Protein AF-E6MKA3-F1 (afdb_monomer_lite)

Organism: NCBI:txid887929

pLDDT: mean 78.99, std 13.29, range [34.62, 95.94]

Sequence (181 aa):
MPKKRNAAKQTPVYYQKYNEQTKRWEDVPAIIGQDGITEDIYFVLEGHGEALTDRYEEEKKDVLFETKKAEYEKYGDPHQPSPMEQLGTNDTNPEHILFDEPEPKNPRAALVRKLLQKLTTAQIDLFYDIFGEMKQIEQIRSEEEAAGHKVTEAAIRGRRDRMLARMKKLIEAEEAKSSKK

Secondary structure (DSSP, 8-state):
---------PPPEEEEEEETTTTEEEEEEE-TTSTT--HHHHHHHTTHHHHHHHHHHHHH--HHHHHHHHHHHHH--TTSPPTTGGG--GGG-HHHHHHPPP----HHHHHHHHHHTTS-HHHHHHHIIIIIS---HHHHHHHHHHTT----HHHHHHHHHHHHHHHHHHHHHHHHHHTT-

Foldseek 3Di:
DDDDDDDDPQDWDWFWDQDPVVRDTDTDTDGDPPPPRHPVNVCVRNVVVVVVVVVVCVVPDDPVLVVQQVCCVVPNDPPDDGSVSVVDDLVPVVCSVPPPDDPPPDVVVVVLVVLLVVDDPVLNVLCCCCPVVVHDLVRVCVVCVVVVDNDDSVNSVVSNVVSVVSSVVSVVVVVVVVVVD

Radius of gyration: 34.42 Å; chains: 1; bounding box: 58×82×80 Å

Structure (mmCIF, N/CA/C/O backbone):
data_AF-E6MKA3-F1
#
_entry.id   AF-E6MKA3-F1
#
loop_
_atom_site.group_PDB
_atom_site.id
_atom_site.type_symbol
_atom_site.label_atom_id
_atom_site.label_alt_id
_atom_site.label_comp_id
_atom_site.label_asym_id
_atom_site.label_entity_id
_atom_site.label_seq_id
_atom_site.pdbx_PDB_ins_code
_atom_site.Cartn_x
_atom_site.Cartn_y
_atom_site.Cartn_z
_atom_site.occupancy
_atom_site.B_iso_or_equiv
_atom_site.auth_seq_id
_atom_site.auth_comp_id
_atom_site.auth_asym_id
_atom_site.auth_atom_id
_atom_site.pdbx_PDB_model_num
ATOM 1 N N . MET A 1 1 ? 14.630 53.920 -48.150 1.00 34.62 1 MET A N 1
ATOM 2 C CA . MET A 1 1 ? 15.758 52.967 -48.060 1.00 34.62 1 MET A CA 1
ATOM 3 C C . MET A 1 1 ? 15.282 51.685 -47.388 1.00 34.62 1 MET A C 1
ATOM 5 O O . MET A 1 1 ? 14.987 51.739 -46.200 1.00 34.62 1 MET A O 1
ATOM 9 N N . PRO A 1 2 ? 15.151 50.554 -48.097 1.00 36.31 2 PRO A N 1
ATOM 10 C CA . PRO A 1 2 ? 14.875 49.279 -47.447 1.00 36.31 2 PRO A CA 1
ATOM 11 C C . PRO A 1 2 ? 16.188 48.672 -46.934 1.00 36.31 2 PRO A C 1
ATOM 13 O O . PRO A 1 2 ? 17.134 48.463 -47.695 1.00 36.31 2 PRO A O 1
ATOM 16 N N . LYS A 1 3 ? 16.262 48.431 -45.619 1.00 37.81 3 LYS A N 1
ATOM 17 C C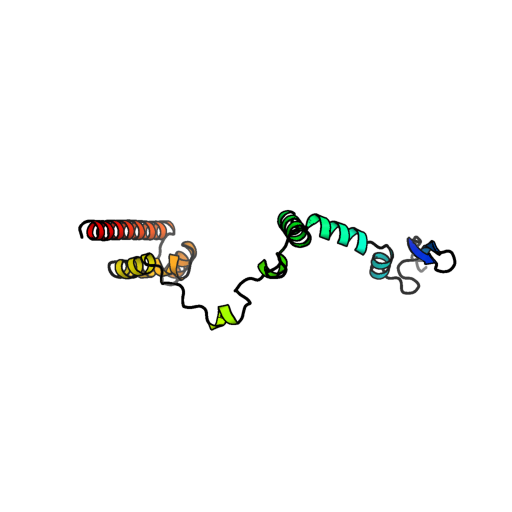A . LYS A 1 3 ? 17.389 47.752 -44.969 1.00 37.81 3 LYS A CA 1
ATOM 18 C C . LYS A 1 3 ? 17.495 46.331 -45.530 1.00 37.81 3 LYS A C 1
ATOM 20 O O . LYS A 1 3 ? 16.602 45.515 -45.316 1.00 37.81 3 LYS A O 1
ATOM 25 N N . LYS A 1 4 ? 18.588 46.050 -46.243 1.00 40.09 4 LYS A N 1
ATOM 26 C CA . LYS A 1 4 ? 18.975 44.696 -46.656 1.00 40.09 4 LYS A CA 1
ATOM 27 C C . LYS A 1 4 ? 19.114 43.846 -45.387 1.00 40.09 4 LYS A C 1
ATOM 29 O O . LYS A 1 4 ? 19.979 44.122 -44.559 1.00 40.09 4 LYS A O 1
ATOM 34 N N . ARG A 1 5 ? 18.230 42.861 -45.200 1.00 39.97 5 ARG A N 1
ATOM 35 C CA . ARG A 1 5 ? 18.403 41.825 -44.173 1.00 39.97 5 ARG A CA 1
ATOM 36 C C . ARG A 1 5 ? 19.631 41.023 -44.595 1.00 39.97 5 ARG A C 1
ATOM 38 O O . ARG A 1 5 ? 19.648 40.476 -45.694 1.00 39.97 5 ARG A O 1
ATOM 45 N N . ASN A 1 6 ? 20.673 41.038 -43.772 1.00 41.31 6 ASN A N 1
ATOM 46 C CA . ASN A 1 6 ? 21.873 40.247 -44.010 1.00 41.31 6 ASN A CA 1
ATOM 47 C C . ASN A 1 6 ? 21.462 38.772 -44.092 1.00 41.31 6 ASN A C 1
ATOM 49 O O . ASN A 1 6 ? 20.882 38.249 -43.141 1.00 41.31 6 ASN A O 1
ATOM 53 N N . ALA A 1 7 ? 21.731 38.127 -45.228 1.00 45.84 7 ALA A N 1
ATOM 54 C CA . ALA A 1 7 ? 21.663 36.679 -45.332 1.00 45.84 7 ALA A CA 1
ATOM 55 C C . ALA A 1 7 ? 22.672 36.115 -44.325 1.00 45.84 7 ALA A C 1
ATOM 57 O O . ALA A 1 7 ? 23.875 36.364 -44.448 1.00 45.84 7 ALA A O 1
ATOM 58 N N . ALA A 1 8 ? 22.181 35.440 -43.285 1.00 53.50 8 ALA A N 1
ATOM 59 C CA . ALA A 1 8 ? 23.038 34.662 -42.407 1.00 53.50 8 ALA A CA 1
ATOM 60 C C . ALA A 1 8 ? 23.800 33.678 -43.301 1.00 53.50 8 ALA A C 1
ATOM 62 O O . ALA A 1 8 ? 23.183 32.942 -44.070 1.00 53.50 8 ALA A O 1
ATOM 63 N N . LYS A 1 9 ? 25.134 33.739 -43.277 1.00 55.94 9 LYS A N 1
ATOM 64 C CA . LYS A 1 9 ? 25.978 32.794 -44.009 1.00 55.94 9 LYS A CA 1
ATOM 65 C C . LYS A 1 9 ? 25.641 31.408 -43.465 1.00 55.94 9 LYS A C 1
ATOM 67 O O . LYS A 1 9 ? 25.938 31.139 -42.306 1.00 55.94 9 LYS A O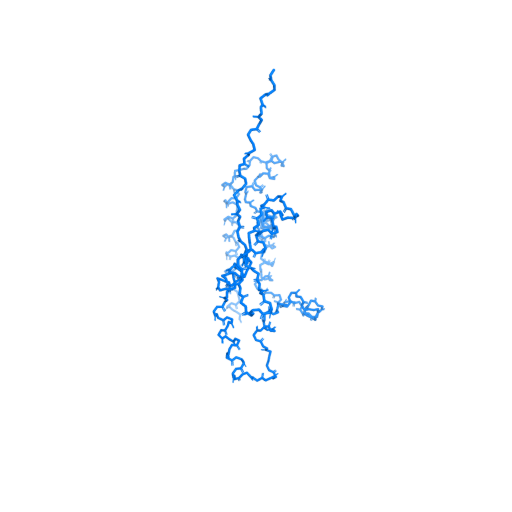 1
ATOM 72 N N . GLN A 1 10 ? 24.961 30.587 -44.258 1.00 58.84 10 GLN A N 1
ATOM 73 C CA . GLN A 1 10 ? 24.690 29.204 -43.889 1.00 58.84 10 GLN A CA 1
ATOM 74 C C . GLN A 1 10 ? 26.032 28.467 -43.917 1.00 58.84 10 GLN A C 1
ATOM 76 O O . GLN A 1 10 ? 26.720 28.463 -44.939 1.00 58.84 10 GLN A O 1
ATOM 81 N N . THR A 1 11 ? 26.460 27.952 -42.766 1.00 65.25 11 THR A N 1
ATOM 82 C CA . THR A 1 11 ? 27.707 27.193 -42.650 1.00 65.25 11 THR A CA 1
ATOM 83 C C . THR A 1 11 ? 27.492 25.826 -43.302 1.00 65.25 11 THR A C 1
ATOM 85 O O . THR A 1 11 ? 26.516 25.164 -42.950 1.00 65.25 11 THR A O 1
ATOM 88 N N . PRO A 1 12 ? 28.349 25.394 -44.245 1.00 69.94 12 PRO A N 1
ATOM 89 C CA . PRO A 1 12 ? 28.250 24.055 -44.805 1.00 69.94 12 PRO A CA 1
ATOM 90 C C . PRO A 1 12 ? 28.603 23.031 -43.723 1.00 69.94 12 PRO A C 1
ATOM 92 O O . PRO A 1 12 ? 29.632 23.155 -43.054 1.00 69.94 12 PRO A O 1
ATOM 95 N N . VAL A 1 13 ? 27.732 22.046 -43.557 1.00 73.25 13 VAL A N 1
ATOM 96 C CA . VAL A 1 13 ? 27.914 20.889 -42.678 1.00 73.25 13 VAL A CA 1
ATOM 97 C C . VAL A 1 13 ? 28.252 19.678 -43.551 1.00 73.25 13 VAL A C 1
ATOM 99 O O . VAL A 1 13 ? 28.006 19.717 -44.751 1.00 73.25 13 VAL A O 1
ATOM 102 N N . TYR A 1 14 ? 28.858 18.622 -43.014 1.00 77.69 14 TYR A N 1
ATOM 103 C CA . TYR A 1 14 ? 29.300 17.468 -43.805 1.00 77.69 14 TYR A CA 1
ATOM 104 C C . TYR A 1 14 ? 28.614 16.201 -43.308 1.00 77.69 14 TYR A C 1
ATOM 106 O O . TYR A 1 14 ? 28.457 16.030 -42.105 1.00 77.69 14 TYR A O 1
ATOM 114 N N . TYR A 1 15 ? 28.224 15.318 -44.225 1.00 77.81 15 TYR A N 1
ATOM 115 C CA . TYR A 1 15 ? 27.767 13.970 -43.889 1.00 77.81 15 TYR A CA 1
ATOM 116 C C . TYR A 1 15 ? 28.566 12.936 -44.676 1.00 77.81 15 TYR A C 1
ATOM 118 O O . TYR A 1 15 ? 29.077 13.220 -45.765 1.00 77.81 15 TYR A O 1
ATOM 126 N N . GLN A 1 16 ? 28.671 11.731 -44.123 1.00 79.38 16 GLN A N 1
ATOM 127 C CA . GLN A 1 16 ? 29.410 10.644 -44.747 1.00 79.38 16 GLN A CA 1
ATOM 128 C C . GLN A 1 16 ? 28.506 9.853 -45.680 1.00 79.38 16 GLN A C 1
ATOM 130 O O . GLN A 1 16 ? 27.434 9.385 -45.303 1.00 79.38 16 GLN A O 1
ATOM 135 N N . LYS A 1 17 ? 28.961 9.677 -46.918 1.00 78.88 17 LYS A N 1
ATOM 136 C CA . LYS A 1 17 ? 28.309 8.812 -47.896 1.00 78.88 17 LYS A CA 1
ATOM 137 C C . LYS A 1 17 ? 29.279 7.732 -48.344 1.00 78.88 17 LYS A C 1
ATOM 139 O O . LYS A 1 17 ? 30.418 8.019 -48.708 1.00 78.88 17 LYS A O 1
ATOM 144 N N . TYR A 1 18 ? 28.821 6.486 -48.344 1.00 78.56 18 TYR A N 1
ATOM 145 C CA . TYR A 1 18 ? 29.614 5.386 -48.872 1.00 78.56 18 TYR A CA 1
ATOM 146 C C . TYR A 1 18 ? 29.624 5.429 -50.405 1.00 78.56 18 TYR A C 1
ATOM 148 O O . TYR A 1 18 ? 28.568 5.436 -51.043 1.00 78.56 18 TYR A O 1
ATOM 156 N N . ASN A 1 19 ? 30.815 5.463 -51.002 1.00 81.06 19 ASN A N 1
ATOM 157 C CA . ASN A 1 19 ? 31.001 5.414 -52.447 1.00 81.06 19 ASN A CA 1
ATOM 158 C C . ASN A 1 19 ? 31.322 3.975 -52.880 1.00 81.06 19 ASN A C 1
ATOM 160 O O . ASN A 1 19 ? 32.384 3.433 -52.572 1.00 81.06 19 ASN A O 1
ATOM 164 N N . GLU A 1 20 ? 30.405 3.350 -53.623 1.00 78.75 20 GLU A N 1
ATOM 165 C CA . GLU A 1 20 ? 30.527 1.952 -54.061 1.00 78.75 20 GLU A CA 1
ATOM 166 C C . GLU A 1 20 ? 31.669 1.711 -55.061 1.00 78.75 20 GLU A C 1
ATOM 168 O O . GLU A 1 20 ? 32.196 0.600 -55.139 1.00 78.75 20 GLU A O 1
ATOM 173 N N . GLN A 1 21 ? 32.083 2.737 -55.812 1.00 79.56 21 GLN A N 1
ATOM 174 C CA . GLN A 1 21 ? 33.146 2.619 -56.815 1.00 79.56 21 GLN A CA 1
ATOM 175 C C . GLN A 1 21 ? 34.532 2.683 -56.174 1.00 79.56 21 GLN A C 1
ATOM 177 O O . GLN A 1 21 ? 35.422 1.912 -56.531 1.00 79.56 21 GLN A O 1
ATOM 182 N N . THR A 1 22 ? 34.716 3.586 -55.208 1.00 81.94 22 THR A N 1
ATOM 183 C CA . THR A 1 22 ? 35.983 3.743 -54.476 1.00 81.94 22 THR A CA 1
ATOM 184 C C . THR A 1 22 ? 36.057 2.841 -53.240 1.00 81.94 22 THR A C 1
ATOM 186 O O . THR A 1 22 ? 37.139 2.668 -52.674 1.00 81.94 22 THR A O 1
ATOM 189 N N . LYS A 1 23 ? 34.927 2.229 -52.850 1.00 78.38 23 LYS A N 1
ATOM 190 C CA . LYS A 1 23 ? 34.726 1.425 -51.633 1.00 78.38 23 LYS A CA 1
ATOM 191 C C . LYS A 1 23 ? 35.164 2.144 -50.356 1.00 78.38 23 LYS A C 1
ATOM 193 O O . LYS A 1 23 ? 35.723 1.525 -49.448 1.00 78.38 23 LYS A O 1
ATOM 198 N N . ARG A 1 24 ? 34.949 3.459 -50.289 1.00 76.38 24 ARG A N 1
ATOM 199 C CA . ARG A 1 24 ? 35.347 4.316 -49.164 1.00 76.38 24 ARG A CA 1
ATOM 200 C C . ARG A 1 24 ? 34.222 5.273 -48.783 1.00 76.38 24 ARG A C 1
ATOM 202 O O . ARG A 1 24 ? 33.353 5.576 -49.595 1.00 76.38 24 ARG A O 1
ATOM 209 N N . TRP A 1 25 ? 34.261 5.730 -47.536 1.00 77.62 25 TRP A N 1
ATOM 210 C CA . TRP A 1 25 ? 33.415 6.814 -47.049 1.00 77.62 25 TRP A CA 1
ATOM 211 C C . TRP A 1 25 ? 33.978 8.154 -47.519 1.00 77.62 25 TRP A C 1
ATOM 213 O O . TRP A 1 25 ? 35.180 8.398 -47.398 1.00 77.62 25 TRP A O 1
ATOM 223 N N . GLU A 1 26 ? 33.112 8.991 -48.081 1.00 83.81 26 GLU A N 1
ATOM 224 C CA . GLU A 1 26 ? 33.445 10.321 -48.587 1.00 83.81 26 GLU A CA 1
ATOM 225 C C . GLU A 1 26 ? 32.587 11.366 -47.863 1.00 83.81 26 GLU A C 1
ATOM 227 O O . GLU A 1 26 ? 31.376 11.182 -47.705 1.00 83.81 26 GLU A O 1
ATOM 232 N N . ASP A 1 27 ? 33.220 12.458 -47.425 1.00 81.56 27 ASP A N 1
ATOM 233 C CA . ASP A 1 27 ? 32.538 13.576 -46.771 1.00 81.56 27 ASP A CA 1
ATOM 234 C C . ASP A 1 27 ? 31.902 14.484 -47.831 1.00 81.56 27 ASP A C 1
ATOM 236 O O . ASP A 1 27 ? 32.592 15.085 -48.662 1.00 81.56 27 ASP A O 1
ATOM 240 N N . VAL A 1 28 ? 30.576 14.601 -47.800 1.00 80.06 28 VAL A N 1
ATOM 241 C CA . VAL A 1 28 ? 29.805 15.412 -48.747 1.00 80.06 28 VAL A CA 1
ATOM 242 C C . VAL A 1 28 ? 29.302 16.677 -48.044 1.00 80.06 28 VAL A C 1
ATOM 244 O O . VAL A 1 28 ? 28.626 16.564 -47.018 1.00 80.06 28 VAL A O 1
ATOM 247 N N . PRO A 1 29 ? 29.593 17.886 -48.568 1.00 81.81 29 PRO A N 1
ATOM 248 C CA . PRO A 1 29 ? 29.070 19.121 -47.997 1.00 81.81 29 PRO A CA 1
ATOM 249 C C . PRO A 1 29 ? 27.560 19.243 -48.248 1.00 81.81 29 PRO A C 1
ATOM 251 O O . PRO A 1 29 ? 27.086 19.095 -49.374 1.00 81.81 29 PRO A O 1
ATOM 254 N N . ALA A 1 30 ? 26.817 19.574 -47.199 1.00 77.00 30 ALA A N 1
ATOM 255 C CA . ALA A 1 30 ? 25.388 19.842 -47.178 1.00 77.00 30 ALA A CA 1
ATOM 256 C C . ALA A 1 30 ? 25.102 21.190 -46.509 1.00 77.00 30 ALA A C 1
ATOM 258 O O . ALA A 1 30 ? 25.807 21.633 -45.602 1.00 77.00 30 ALA A O 1
ATOM 259 N N . ILE A 1 31 ? 24.033 21.847 -46.948 1.00 77.81 31 ILE A N 1
ATOM 260 C CA . ILE A 1 31 ? 23.569 23.104 -46.365 1.00 77.81 31 ILE A CA 1
ATOM 261 C C . ILE A 1 31 ? 22.156 22.875 -45.827 1.00 77.81 31 ILE A C 1
ATOM 263 O O . ILE A 1 31 ? 21.246 22.545 -46.586 1.00 77.81 31 ILE A O 1
ATOM 267 N N . ILE A 1 32 ? 21.975 23.046 -44.515 1.00 70.88 32 ILE A N 1
ATOM 268 C CA . ILE A 1 32 ? 20.684 22.834 -43.847 1.00 70.88 32 ILE A CA 1
ATOM 269 C C . ILE A 1 32 ? 19.661 23.846 -44.388 1.00 70.88 32 ILE A C 1
ATOM 271 O O . ILE A 1 32 ? 19.870 25.059 -44.326 1.00 70.88 32 ILE A O 1
ATOM 275 N N . GLY A 1 33 ? 18.547 23.339 -44.915 1.00 69.56 33 GLY A N 1
ATOM 276 C CA . GLY A 1 33 ? 17.479 24.113 -45.552 1.00 69.56 33 GLY A CA 1
ATOM 277 C C . GLY A 1 33 ? 17.596 24.240 -47.075 1.00 69.56 33 GLY A C 1
ATOM 278 O O . GLY A 1 33 ? 16.721 24.853 -47.688 1.00 69.56 33 GLY A O 1
ATOM 279 N N . GLN A 1 34 ? 18.629 23.660 -47.693 1.00 71.56 34 GLN A N 1
ATOM 280 C CA . GLN A 1 34 ? 18.812 23.605 -49.145 1.00 71.56 34 GLN A CA 1
ATOM 281 C C . GLN A 1 34 ? 18.728 22.151 -49.646 1.00 71.56 34 GLN A C 1
ATOM 283 O O . GLN A 1 34 ? 18.986 21.214 -48.896 1.00 71.56 34 GLN A O 1
ATOM 288 N N . ASP A 1 35 ? 18.302 21.954 -50.899 1.00 64.69 35 ASP A N 1
ATOM 289 C CA . ASP A 1 35 ? 18.193 20.637 -51.557 1.00 64.69 35 ASP A CA 1
ATOM 290 C C . ASP A 1 35 ? 17.363 19.593 -50.783 1.00 64.69 35 ASP A C 1
ATOM 292 O O . ASP A 1 35 ? 17.596 18.390 -50.863 1.00 64.69 35 ASP A O 1
ATOM 296 N N . GLY A 1 36 ? 16.365 20.062 -50.025 1.00 69.31 36 GLY A N 1
ATOM 297 C CA . GLY A 1 36 ? 15.479 19.213 -49.225 1.00 69.31 36 GLY A CA 1
ATOM 298 C C . GLY A 1 36 ? 16.106 18.673 -47.938 1.00 69.31 36 GLY A C 1
ATOM 299 O O . GLY A 1 36 ? 15.448 17.913 -47.238 1.00 69.31 36 GLY A O 1
ATOM 300 N N . ILE A 1 37 ? 17.335 19.074 -47.597 1.00 69.25 37 ILE A N 1
ATOM 301 C CA . ILE A 1 37 ? 18.034 18.653 -46.379 1.00 69.25 37 ILE A CA 1
ATOM 302 C C . ILE A 1 37 ? 17.526 19.502 -45.210 1.00 69.25 37 ILE A C 1
ATOM 304 O O . ILE A 1 37 ? 18.003 20.610 -44.967 1.00 69.25 37 ILE A O 1
ATOM 308 N N . THR A 1 38 ? 16.513 19.007 -44.504 1.00 77.75 38 THR A N 1
ATOM 309 C CA . THR A 1 38 ? 16.078 19.576 -43.221 1.00 77.75 38 THR A CA 1
ATOM 310 C C . THR A 1 38 ? 17.026 19.161 -42.097 1.00 77.75 38 THR A C 1
ATOM 312 O O . THR A 1 38 ? 17.857 18.271 -42.263 1.00 77.75 38 THR A O 1
ATOM 315 N N . GLU A 1 39 ? 16.899 19.808 -40.940 1.00 67.25 39 GLU A N 1
ATOM 316 C CA . GLU A 1 39 ? 17.679 19.480 -39.742 1.00 67.25 39 GLU A CA 1
ATOM 317 C C . GLU A 1 39 ? 17.500 18.004 -39.341 1.00 67.25 39 GLU A C 1
ATOM 319 O O . GLU A 1 39 ? 18.483 17.300 -39.136 1.00 67.25 39 GLU A O 1
ATOM 324 N N . ASP A 1 40 ? 16.263 17.498 -39.378 1.00 64.88 40 ASP A N 1
ATOM 325 C CA . ASP A 1 40 ? 15.945 16.087 -39.112 1.00 64.88 40 ASP A CA 1
ATOM 326 C C . ASP A 1 40 ? 16.636 15.130 -40.095 1.00 64.88 40 ASP A C 1
ATOM 328 O O . ASP A 1 40 ? 17.158 14.089 -39.702 1.00 64.88 40 ASP A O 1
ATOM 332 N N . ILE A 1 41 ? 16.668 15.487 -41.384 1.00 69.38 41 ILE A N 1
ATOM 333 C CA . ILE A 1 41 ? 17.328 14.681 -42.419 1.00 69.38 41 ILE A CA 1
ATOM 334 C C . ILE A 1 41 ? 18.843 14.686 -42.206 1.00 69.38 41 ILE A C 1
ATOM 336 O O . ILE A 1 41 ? 19.480 13.645 -42.344 1.00 69.38 41 ILE A O 1
ATOM 340 N N . TYR A 1 42 ? 19.420 15.828 -41.828 1.00 69.69 42 TYR A N 1
ATOM 341 C CA . TYR A 1 42 ? 20.833 15.914 -41.474 1.00 69.69 42 TYR A CA 1
ATOM 342 C C . TYR A 1 42 ? 21.170 15.033 -40.258 1.00 69.69 42 TYR A C 1
ATOM 344 O O . TYR A 1 42 ? 22.112 14.249 -40.335 1.00 69.69 42 TYR A O 1
ATOM 352 N N . PHE A 1 43 ? 20.366 15.071 -39.189 1.00 65.69 43 PHE A N 1
ATOM 353 C CA . PHE A 1 43 ? 20.572 14.221 -38.007 1.00 65.69 43 PHE A CA 1
ATOM 354 C C . PHE A 1 43 ? 20.563 12.721 -38.332 1.00 65.69 43 PHE A C 1
ATOM 356 O O . PHE A 1 43 ? 21.336 11.956 -37.756 1.00 65.69 43 PHE A O 1
ATOM 363 N N . VAL A 1 44 ? 19.712 12.292 -39.269 1.00 70.94 44 VAL A N 1
ATOM 364 C CA . VAL A 1 44 ? 19.693 10.903 -39.751 1.00 70.94 44 VAL A CA 1
ATOM 365 C C . VAL A 1 44 ? 20.951 10.580 -40.570 1.00 70.94 44 VAL A C 1
ATOM 367 O O . VAL A 1 44 ? 21.522 9.504 -40.407 1.00 70.94 44 VAL A O 1
ATOM 370 N N . LEU A 1 45 ? 21.407 11.502 -41.424 1.00 70.44 45 LEU A N 1
ATOM 371 C CA . LEU A 1 45 ? 22.592 11.329 -42.278 1.00 70.44 45 LEU A CA 1
ATOM 372 C C . LEU A 1 45 ? 23.925 11.361 -41.512 1.00 70.44 45 LEU A C 1
ATOM 374 O O . LEU A 1 45 ? 24.895 10.761 -41.965 1.00 70.44 45 LEU A O 1
ATOM 378 N N . GLU A 1 46 ? 23.985 12.030 -40.360 1.00 67.00 46 GLU A N 1
ATOM 379 C CA . GLU A 1 46 ? 25.170 12.071 -39.488 1.00 67.00 46 GLU A CA 1
ATOM 380 C C . GLU A 1 46 ? 25.390 10.748 -38.720 1.00 67.00 46 GLU A C 1
ATOM 382 O O . GLU A 1 46 ? 26.355 10.610 -37.975 1.00 67.00 46 GLU A O 1
ATOM 387 N N . GLY A 1 47 ? 24.513 9.746 -38.883 1.00 61.50 47 GLY A N 1
ATOM 388 C CA . GLY A 1 47 ? 24.681 8.435 -38.242 1.00 61.50 47 GLY A CA 1
ATOM 389 C C . GLY A 1 47 ? 24.491 8.468 -36.722 1.00 61.50 47 GLY A C 1
ATOM 390 O O . GLY A 1 47 ? 24.813 7.507 -36.025 1.00 61.50 47 GLY A O 1
ATOM 391 N N . HIS A 1 48 ? 23.914 9.552 -36.194 1.00 58.81 48 HIS A N 1
ATOM 392 C CA . HIS A 1 48 ? 23.662 9.730 -34.765 1.00 58.81 48 HIS A CA 1
ATOM 393 C C . HIS A 1 48 ? 22.760 8.629 -34.175 1.00 58.81 48 HIS A C 1
ATOM 395 O O . HIS A 1 48 ? 22.804 8.383 -32.971 1.00 58.81 48 HIS A O 1
ATOM 401 N N . GLY A 1 49 ? 21.969 7.949 -35.014 1.00 57.50 49 GLY A N 1
ATOM 402 C CA . GLY A 1 49 ? 21.111 6.833 -34.620 1.00 57.50 49 GLY A CA 1
ATOM 403 C C . GLY A 1 49 ? 21.871 5.580 -34.178 1.00 57.50 49 GLY A C 1
ATOM 404 O O . GLY A 1 49 ? 21.463 4.965 -33.202 1.00 57.50 49 GLY A O 1
ATOM 405 N N . GLU A 1 50 ? 22.984 5.221 -34.825 1.00 59.47 50 GLU A N 1
ATOM 406 C CA . GLU A 1 50 ? 23.703 3.970 -34.523 1.00 59.47 50 GLU A CA 1
ATOM 407 C C . GLU A 1 50 ? 24.452 4.067 -33.189 1.00 59.47 50 GLU A C 1
ATOM 409 O O . GLU A 1 50 ? 24.257 3.240 -32.304 1.00 59.47 50 GLU A O 1
ATOM 414 N N . ALA A 1 51 ? 25.194 5.158 -32.971 1.00 63.28 51 ALA A N 1
ATOM 415 C CA . ALA A 1 51 ? 25.908 5.381 -31.712 1.00 63.28 51 ALA A CA 1
ATOM 416 C C . ALA A 1 51 ? 24.966 5.565 -30.505 1.00 63.28 51 ALA A C 1
ATOM 418 O O . ALA A 1 51 ? 25.327 5.233 -29.373 1.00 63.28 51 ALA A O 1
ATOM 419 N N . LEU A 1 52 ? 23.764 6.114 -30.725 1.00 61.47 52 LEU A N 1
ATOM 420 C CA . LEU A 1 52 ? 22.732 6.197 -29.690 1.00 61.47 52 LEU A CA 1
ATOM 421 C C . LEU A 1 52 ? 22.126 4.823 -29.410 1.00 61.47 52 LEU A C 1
ATOM 423 O O . LEU A 1 52 ? 22.003 4.466 -28.241 1.00 61.47 52 LEU A O 1
ATOM 427 N N . THR A 1 53 ? 21.771 4.060 -30.443 1.00 68.19 53 THR A N 1
ATOM 428 C CA . THR A 1 53 ? 21.214 2.711 -30.288 1.00 68.19 53 THR A CA 1
ATOM 429 C C . THR A 1 53 ? 22.192 1.790 -29.567 1.00 68.19 53 THR A C 1
ATOM 431 O O . THR A 1 53 ? 21.801 1.199 -28.565 1.00 68.19 53 THR A O 1
ATOM 434 N N . ASP A 1 54 ? 23.465 1.758 -29.964 1.00 76.25 54 ASP A N 1
ATOM 435 C CA . ASP A 1 54 ? 24.487 0.924 -29.321 1.00 76.25 54 ASP A CA 1
ATOM 436 C C . ASP A 1 54 ? 24.640 1.259 -27.831 1.00 76.25 54 ASP A C 1
ATOM 438 O O . ASP A 1 54 ? 24.652 0.368 -26.978 1.00 76.25 54 ASP A O 1
ATOM 442 N N . ARG A 1 55 ? 24.674 2.556 -27.491 1.00 75.94 55 ARG A N 1
ATOM 443 C CA . ARG A 1 55 ? 24.689 3.004 -26.092 1.00 75.94 55 ARG A CA 1
ATOM 444 C C . ARG A 1 55 ? 23.426 2.611 -25.339 1.00 75.94 55 ARG A C 1
ATOM 446 O O . ARG A 1 55 ? 23.520 2.176 -24.197 1.00 75.94 55 ARG A O 1
ATOM 453 N N . TYR A 1 56 ? 22.250 2.779 -25.939 1.00 75.00 56 TYR A N 1
ATOM 454 C CA . TYR A 1 56 ? 20.985 2.414 -25.300 1.00 75.00 56 TYR A CA 1
ATOM 455 C C . TYR A 1 56 ? 20.877 0.908 -25.063 1.00 75.00 56 TYR A C 1
ATOM 457 O O . TYR A 1 56 ? 20.349 0.496 -24.031 1.00 75.00 56 TYR A O 1
ATOM 465 N N . GLU A 1 57 ? 21.367 0.098 -25.998 1.00 78.25 57 GLU A N 1
ATOM 466 C CA . GLU A 1 57 ? 21.439 -1.350 -25.852 1.00 78.25 57 GLU A CA 1
ATOM 467 C C . GLU A 1 57 ? 22.422 -1.742 -24.751 1.00 78.25 57 GLU A C 1
ATOM 469 O O . GLU A 1 57 ? 22.101 -2.591 -23.926 1.00 78.25 57 GLU A O 1
ATOM 474 N N . GLU A 1 58 ? 23.595 -1.111 -24.683 1.00 79.88 58 GLU A N 1
ATOM 475 C CA . GLU A 1 58 ? 24.579 -1.380 -23.634 1.00 79.88 58 GLU A CA 1
ATOM 476 C C . GLU A 1 58 ? 24.085 -0.957 -22.241 1.00 79.88 58 GLU A C 1
ATOM 478 O O . GLU A 1 58 ? 24.182 -1.734 -21.294 1.00 79.88 58 GLU A O 1
ATOM 483 N N . GLU A 1 59 ? 23.479 0.227 -22.118 1.00 79.44 59 GLU A N 1
ATOM 484 C CA . GLU A 1 59 ? 22.950 0.750 -20.850 1.00 79.44 59 GLU A CA 1
ATOM 485 C C . GLU A 1 59 ? 21.746 -0.053 -20.321 1.00 79.44 59 GLU A C 1
ATOM 487 O O . GLU A 1 59 ? 21.511 -0.078 -19.111 1.00 79.44 59 GLU A O 1
ATOM 492 N N . LYS A 1 60 ? 20.969 -0.704 -21.200 1.00 78.56 60 LYS A N 1
ATOM 493 C CA . LYS A 1 60 ? 19.759 -1.465 -20.829 1.00 78.56 60 LYS A CA 1
ATOM 494 C C . LYS A 1 60 ? 19.929 -2.982 -20.858 1.00 78.56 60 LYS A C 1
ATOM 496 O O . LYS A 1 60 ? 18.961 -3.692 -20.578 1.00 78.56 60 LYS A O 1
ATOM 501 N N . LYS A 1 61 ? 21.119 -3.492 -21.179 1.00 81.31 61 LYS A N 1
ATOM 502 C CA . LYS A 1 61 ? 21.412 -4.927 -21.093 1.00 81.31 61 LYS A CA 1
ATOM 503 C C . LYS A 1 61 ? 21.306 -5.393 -19.645 1.00 81.31 61 LYS A C 1
ATOM 505 O O . LYS A 1 61 ? 22.050 -4.953 -18.771 1.00 81.31 61 LYS A O 1
ATOM 510 N N . ASP A 1 62 ? 20.395 -6.326 -19.400 1.00 85.12 62 ASP A N 1
ATOM 511 C CA . ASP A 1 62 ? 20.328 -7.029 -18.126 1.00 85.12 62 ASP A CA 1
ATOM 512 C C . ASP A 1 62 ? 21.410 -8.116 -18.101 1.00 85.12 62 ASP A C 1
ATOM 514 O O . ASP A 1 62 ? 21.319 -9.141 -18.779 1.00 85.12 62 ASP A O 1
ATOM 518 N N . VAL A 1 63 ? 22.449 -7.884 -17.298 1.00 84.94 63 VAL A N 1
ATOM 519 C CA . VAL A 1 63 ? 23.595 -8.792 -17.141 1.00 84.94 63 VAL A CA 1
ATOM 520 C C . VAL A 1 63 ? 23.154 -10.197 -16.721 1.00 84.94 63 VAL A C 1
ATOM 522 O O . VAL A 1 63 ? 23.736 -11.188 -17.170 1.00 84.94 63 VAL A O 1
ATOM 525 N N . LEU A 1 64 ? 22.124 -10.312 -15.875 1.00 84.69 64 LEU A N 1
ATOM 526 C CA . LEU A 1 64 ? 21.626 -11.611 -15.421 1.00 84.69 64 LEU A CA 1
ATOM 527 C C . LEU A 1 64 ? 20.911 -12.350 -16.550 1.00 84.69 64 LEU A C 1
ATOM 529 O O . LEU A 1 64 ? 21.063 -13.567 -16.677 1.00 84.69 64 LEU A O 1
ATOM 533 N N . PHE A 1 65 ? 20.158 -11.623 -17.375 1.00 85.06 65 PHE A N 1
ATOM 534 C CA . PHE A 1 65 ? 19.489 -12.189 -18.540 1.00 85.06 65 PHE A CA 1
ATOM 535 C C . PHE A 1 65 ? 20.498 -12.675 -19.585 1.00 85.06 65 PHE A C 1
ATOM 537 O O . PHE A 1 65 ? 20.423 -13.827 -20.008 1.00 85.06 65 PHE A O 1
ATOM 544 N N . GLU A 1 66 ? 21.489 -11.850 -19.936 1.00 85.56 66 GLU A N 1
ATOM 545 C CA . GLU A 1 66 ? 22.523 -12.213 -20.916 1.00 85.56 66 GLU A CA 1
ATOM 546 C C . GLU A 1 66 ? 23.358 -13.416 -20.459 1.00 85.56 66 GLU A C 1
ATOM 548 O O . GLU A 1 66 ? 23.651 -14.311 -21.251 1.00 85.56 66 GLU A O 1
ATOM 553 N N . THR A 1 67 ? 23.674 -13.500 -19.162 1.00 87.19 67 THR A N 1
ATOM 554 C CA . THR A 1 67 ? 24.389 -14.657 -18.597 1.00 87.19 67 THR A CA 1
ATOM 555 C C . THR A 1 67 ? 23.570 -15.940 -18.750 1.00 87.19 67 THR A C 1
ATOM 557 O O . THR A 1 67 ? 24.076 -16.943 -19.251 1.00 87.19 67 THR A O 1
ATOM 560 N N . LYS A 1 68 ? 22.282 -15.905 -18.385 1.00 84.62 68 LYS A N 1
ATOM 561 C CA . LYS A 1 68 ? 21.382 -17.061 -18.522 1.00 84.62 68 LYS A CA 1
ATOM 562 C C . LYS A 1 68 ? 21.171 -17.462 -19.977 1.00 84.62 68 LYS A C 1
ATOM 564 O O . LYS A 1 68 ? 21.115 -18.651 -20.283 1.00 84.62 68 LYS A O 1
ATOM 569 N N . LYS A 1 69 ? 21.053 -16.482 -20.872 1.00 86.88 69 LYS A N 1
ATOM 570 C CA . LYS A 1 69 ? 20.942 -16.711 -22.313 1.00 86.88 69 LYS A CA 1
ATOM 571 C C . LYS A 1 69 ? 22.185 -17.419 -22.848 1.00 86.88 69 LYS A C 1
ATOM 573 O O . LYS A 1 69 ? 22.047 -18.447 -23.502 1.00 86.88 69 LYS A O 1
ATOM 578 N N . ALA A 1 70 ? 23.380 -16.942 -22.503 1.00 86.88 70 ALA A N 1
ATOM 579 C CA . ALA A 1 70 ? 24.635 -17.562 -22.921 1.00 86.88 70 ALA A CA 1
ATOM 580 C C . ALA A 1 70 ? 24.811 -18.989 -22.363 1.00 86.88 70 ALA A C 1
ATOM 582 O O . ALA A 1 70 ? 25.301 -19.878 -23.059 1.00 86.88 70 ALA A O 1
ATOM 583 N N . GLU A 1 71 ? 24.396 -19.238 -21.117 1.00 86.31 71 GLU A N 1
ATOM 584 C CA . GLU A 1 71 ? 24.399 -20.585 -20.531 1.00 86.31 71 GLU A CA 1
ATOM 585 C C . GLU A 1 71 ? 23.432 -21.529 -21.253 1.00 86.31 71 GLU A C 1
ATOM 587 O O . GLU A 1 71 ? 23.808 -22.661 -21.567 1.00 86.31 71 GLU A O 1
ATOM 592 N N . TYR A 1 72 ? 22.224 -21.057 -21.570 1.00 86.19 72 TYR A N 1
ATOM 593 C CA . TYR A 1 72 ? 21.240 -21.813 -22.341 1.00 86.19 72 TYR A CA 1
ATOM 594 C C . TYR A 1 72 ? 21.729 -22.107 -23.768 1.00 86.19 72 TYR A C 1
ATOM 596 O O . TYR A 1 72 ? 21.601 -23.229 -24.242 1.00 86.19 72 TYR A O 1
ATOM 604 N N . GLU A 1 73 ? 22.370 -21.156 -24.447 1.00 86.56 73 GLU A N 1
ATOM 605 C CA . GLU A 1 73 ? 22.941 -21.389 -25.783 1.00 86.56 73 GLU A CA 1
ATOM 606 C C . GLU A 1 73 ? 24.081 -22.422 -25.772 1.00 86.56 73 GLU A C 1
ATOM 608 O O . GLU A 1 73 ? 24.287 -23.140 -26.751 1.00 86.56 73 GLU A O 1
ATOM 613 N N . LYS A 1 74 ? 24.830 -22.513 -24.667 1.00 85.88 74 LYS A N 1
ATOM 614 C CA . LYS A 1 74 ? 26.004 -23.387 -24.557 1.00 85.88 74 LYS A CA 1
ATOM 615 C C . LYS A 1 74 ? 25.688 -24.787 -24.029 1.00 85.88 74 LYS A C 1
ATOM 617 O O . LYS A 1 74 ? 26.341 -25.750 -24.432 1.00 85.88 74 LYS A O 1
ATOM 622 N N . TYR A 1 75 ? 24.745 -24.890 -23.098 1.00 84.19 75 TYR A N 1
ATOM 623 C CA . TYR A 1 75 ? 24.447 -26.115 -22.350 1.00 84.19 75 TYR A CA 1
ATOM 624 C C . TYR A 1 75 ? 22.949 -26.416 -22.235 1.00 84.19 75 TYR A C 1
ATOM 626 O O . TYR A 1 75 ? 22.582 -27.390 -21.578 1.00 84.19 75 TYR A O 1
ATOM 634 N N . GLY A 1 76 ? 22.088 -25.584 -22.819 1.00 78.81 76 GLY A N 1
ATOM 635 C CA . GLY A 1 76 ? 20.643 -25.721 -22.713 1.00 78.81 76 GLY A CA 1
ATOM 636 C C . GLY A 1 76 ? 20.133 -26.978 -23.402 1.00 78.81 76 GLY A C 1
ATOM 637 O O . GLY A 1 76 ? 20.563 -27.344 -24.497 1.00 78.81 76 GLY A O 1
ATOM 638 N N . ASP A 1 77 ? 19.192 -27.635 -22.735 1.00 79.88 77 ASP A N 1
ATOM 639 C CA . ASP A 1 77 ? 18.399 -28.706 -23.320 1.00 79.88 77 ASP A CA 1
ATOM 640 C C . ASP A 1 77 ? 17.362 -28.085 -24.277 1.00 79.88 77 ASP A C 1
ATOM 642 O O . ASP A 1 77 ? 16.595 -27.226 -23.837 1.00 79.88 77 ASP A O 1
ATOM 646 N N . PRO A 1 78 ? 17.284 -28.511 -25.554 1.00 76.69 78 PRO A N 1
ATOM 647 C CA . PRO A 1 78 ? 16.270 -28.042 -26.501 1.00 76.69 78 PRO A CA 1
ATOM 648 C C . PRO A 1 78 ? 14.821 -28.251 -26.041 1.00 76.69 78 PRO A C 1
ATOM 650 O O . PRO A 1 78 ? 13.909 -27.651 -26.604 1.00 76.69 78 PRO A O 1
ATOM 653 N N . HIS A 1 79 ? 14.591 -29.134 -25.066 1.00 75.94 79 HIS A N 1
ATOM 654 C CA . HIS A 1 79 ? 13.276 -29.384 -24.480 1.00 75.94 79 HIS A CA 1
ATOM 655 C C . HIS A 1 79 ? 12.950 -28.488 -23.279 1.00 75.94 79 HIS A C 1
ATOM 657 O O . HIS A 1 79 ? 11.834 -28.560 -22.760 1.00 75.94 79 HIS A O 1
ATOM 663 N N . GLN A 1 80 ? 13.889 -27.659 -22.819 1.00 78.69 80 GLN A N 1
ATOM 664 C CA . GLN A 1 80 ? 13.642 -26.682 -21.764 1.00 78.69 80 GLN A CA 1
ATOM 665 C C . GLN A 1 80 ? 13.274 -25.318 -22.357 1.00 78.69 80 GLN A C 1
ATOM 667 O O . GLN A 1 80 ? 13.823 -24.935 -23.384 1.00 78.69 80 GLN A O 1
ATOM 672 N N . PRO A 1 81 ? 12.370 -24.559 -21.713 1.00 77.75 81 PRO A N 1
ATOM 673 C CA . PRO A 1 81 ? 12.030 -23.221 -22.173 1.00 77.75 81 PRO A CA 1
ATOM 674 C C . PRO A 1 81 ? 13.249 -22.307 -22.045 1.00 77.75 81 PRO A C 1
ATOM 676 O O . PRO A 1 81 ? 13.905 -22.263 -20.999 1.00 77.75 81 PRO A O 1
ATOM 679 N N . SER A 1 82 ? 13.527 -21.552 -23.100 1.00 82.69 82 SER A N 1
ATOM 680 C CA . SER A 1 82 ? 14.599 -20.565 -23.138 1.00 82.69 82 SER A CA 1
ATOM 681 C C . SER A 1 82 ? 14.388 -19.469 -22.085 1.00 82.69 82 SER A C 1
ATOM 683 O O . SER A 1 82 ? 13.252 -19.186 -21.692 1.00 82.69 82 SER A O 1
ATOM 685 N N . PRO A 1 83 ? 15.452 -18.770 -21.652 1.00 81.62 83 PRO A N 1
ATOM 686 C CA . PRO A 1 83 ? 15.315 -17.622 -20.759 1.00 81.62 83 PRO A CA 1
ATOM 687 C C . PRO A 1 83 ? 14.327 -16.565 -21.270 1.00 81.62 83 PRO A C 1
ATOM 689 O O . PRO A 1 83 ? 13.689 -15.907 -20.459 1.00 81.62 83 PRO A O 1
ATOM 692 N N . MET A 1 84 ? 14.164 -16.434 -22.594 1.00 81.31 84 MET A N 1
ATOM 693 C CA . MET A 1 84 ? 13.178 -15.542 -23.212 1.00 81.31 84 MET A CA 1
ATOM 694 C C . MET A 1 84 ? 11.739 -16.038 -23.011 1.00 81.31 84 MET A C 1
ATOM 696 O O . MET A 1 84 ? 10.862 -15.256 -22.664 1.00 81.31 84 MET A O 1
ATOM 700 N N . GLU A 1 85 ? 11.485 -17.336 -23.180 1.00 77.94 85 GLU A N 1
ATOM 701 C CA . GLU A 1 85 ? 10.160 -17.935 -22.953 1.00 77.94 85 GLU A CA 1
ATOM 702 C C . GLU A 1 85 ? 9.763 -17.906 -21.473 1.00 77.94 85 GLU A C 1
ATOM 704 O O . GLU A 1 85 ? 8.585 -17.798 -21.143 1.00 77.94 85 GLU A O 1
ATOM 709 N N . GLN A 1 86 ? 10.749 -17.916 -20.575 1.00 76.44 86 GLN A N 1
ATOM 710 C CA . GLN A 1 86 ? 10.544 -17.767 -19.134 1.00 76.44 86 GLN A CA 1
ATOM 711 C C . GLN A 1 86 ? 10.212 -16.329 -18.698 1.00 76.44 86 GLN A C 1
ATOM 713 O O . GLN A 1 86 ? 9.799 -16.133 -17.556 1.00 76.44 86 GLN A O 1
ATOM 718 N N . LEU A 1 87 ? 10.381 -15.323 -19.568 1.00 70.44 87 LEU A N 1
ATOM 719 C CA . LEU A 1 87 ? 9.941 -13.947 -19.292 1.00 70.44 87 LEU A CA 1
ATOM 720 C C . LEU A 1 87 ? 8.426 -13.766 -19.454 1.00 70.44 87 LEU A C 1
ATOM 722 O O . LEU A 1 87 ? 7.894 -12.738 -19.031 1.00 70.44 87 LEU A O 1
ATOM 726 N N . GLY A 1 88 ? 7.735 -14.725 -20.080 1.00 68.56 88 GLY A N 1
ATOM 727 C CA . GLY A 1 88 ? 6.286 -14.684 -20.223 1.00 68.56 88 GLY A CA 1
ATOM 728 C C . GLY A 1 88 ? 5.613 -14.641 -18.853 1.00 68.56 88 GLY A C 1
ATOM 729 O O . GLY A 1 88 ? 5.825 -15.520 -18.021 1.00 68.56 88 GLY A O 1
ATOM 730 N N . THR A 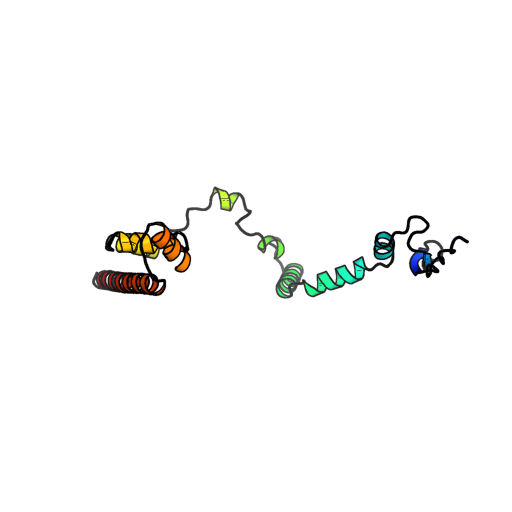1 89 ? 4.799 -13.616 -18.607 1.00 65.06 89 THR A N 1
ATOM 731 C CA . THR A 1 89 ? 3.940 -13.588 -17.424 1.00 65.06 89 THR A CA 1
ATOM 732 C C . THR A 1 89 ? 2.655 -14.355 -17.716 1.00 65.06 89 THR A C 1
ATOM 734 O O . THR A 1 89 ? 2.099 -14.282 -18.818 1.00 65.06 89 THR A O 1
ATOM 737 N N . ASN A 1 90 ? 2.137 -15.061 -16.710 1.00 65.62 90 ASN A N 1
ATOM 738 C CA . ASN A 1 90 ? 0.839 -15.736 -16.810 1.00 65.62 90 ASN A CA 1
ATOM 739 C C . ASN A 1 90 ? -0.314 -14.762 -17.103 1.00 65.62 90 ASN A C 1
ATOM 741 O O . ASN A 1 90 ? -1.358 -15.187 -17.588 1.00 65.62 90 ASN A O 1
ATOM 745 N N . ASP A 1 91 ? -0.096 -13.459 -16.908 1.00 63.53 91 ASP A N 1
ATOM 746 C CA . ASP A 1 91 ? -1.063 -12.389 -17.169 1.00 63.53 91 ASP A CA 1
ATOM 747 C C . ASP A 1 91 ? -1.515 -12.295 -18.634 1.00 63.53 91 ASP A C 1
ATOM 749 O O . ASP A 1 91 ? -2.552 -11.699 -18.918 1.00 63.53 91 ASP A O 1
ATOM 753 N N . THR A 1 92 ? -0.740 -12.846 -19.575 1.00 64.94 92 THR A N 1
ATOM 754 C CA . THR A 1 92 ? -1.081 -12.850 -21.011 1.00 64.94 92 THR A CA 1
ATOM 755 C C . THR A 1 92 ? -1.326 -14.244 -21.580 1.00 64.94 92 THR A C 1
ATOM 757 O O . THR A 1 92 ? -1.698 -14.366 -22.748 1.00 64.94 92 THR A O 1
ATOM 760 N N . ASN A 1 93 ? -1.168 -15.298 -20.774 1.00 71.56 93 ASN A N 1
ATOM 761 C CA . ASN A 1 93 ? -1.418 -16.662 -21.220 1.00 71.56 93 ASN A CA 1
ATOM 762 C C . ASN A 1 93 ? -2.928 -16.969 -21.135 1.00 71.56 93 ASN A C 1
ATOM 764 O O . ASN A 1 93 ? -3.475 -17.014 -20.031 1.00 71.56 93 ASN A O 1
ATOM 768 N N . PRO A 1 94 ? -3.618 -17.218 -22.267 1.00 70.88 94 PRO A N 1
ATOM 769 C CA . PRO A 1 94 ? -5.055 -17.474 -22.269 1.00 70.88 94 PRO A CA 1
ATOM 770 C C . PRO A 1 94 ? -5.444 -18.709 -21.451 1.00 70.88 94 PRO A C 1
ATOM 772 O O . PRO A 1 94 ? -6.542 -18.730 -20.906 1.00 70.88 94 PRO A O 1
ATOM 775 N N . GLU A 1 95 ? -4.575 -19.716 -21.322 1.00 74.12 95 GLU A N 1
ATOM 776 C CA . GLU A 1 95 ? -4.877 -2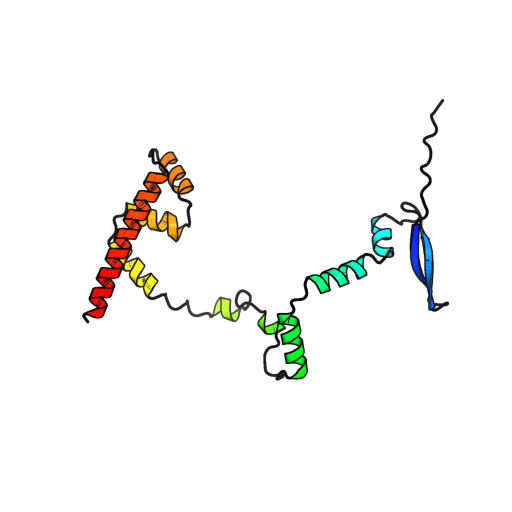0.887 -20.493 1.00 74.12 95 GLU A CA 1
ATOM 777 C C . GLU A 1 95 ? -4.880 -20.545 -19.000 1.00 74.12 95 GLU A C 1
ATOM 779 O O . GLU A 1 95 ? -5.807 -20.938 -18.297 1.00 74.12 95 GLU A O 1
ATOM 784 N N . HIS A 1 96 ? -3.920 -19.743 -18.530 1.00 71.25 96 HIS A N 1
ATOM 785 C CA . HIS A 1 96 ? -3.900 -19.260 -17.144 1.00 71.25 96 HIS A CA 1
ATOM 786 C C . HIS A 1 96 ? -5.073 -18.314 -16.858 1.00 71.25 96 HIS A C 1
ATOM 788 O O . HIS A 1 96 ? -5.754 -18.445 -15.848 1.00 71.25 96 HIS A O 1
ATOM 794 N N . ILE A 1 97 ? -5.403 -17.419 -17.793 1.00 72.50 97 ILE A N 1
ATOM 795 C CA . ILE A 1 97 ? -6.538 -16.495 -17.639 1.00 72.50 97 ILE A CA 1
ATOM 796 C C . ILE A 1 97 ? -7.882 -17.244 -17.561 1.00 72.50 97 ILE A C 1
ATOM 798 O O . ILE A 1 97 ? -8.785 -16.815 -16.841 1.00 72.50 97 ILE A O 1
ATOM 802 N N . LEU A 1 98 ? -8.048 -18.329 -18.328 1.00 76.19 98 LEU A N 1
ATOM 803 C CA . LEU A 1 98 ? -9.335 -19.019 -18.481 1.00 76.19 98 LEU A CA 1
ATOM 804 C C . LEU A 1 98 ? -9.513 -20.230 -17.557 1.00 76.19 98 LEU A C 1
ATOM 806 O O . LEU A 1 98 ? -10.656 -20.575 -17.250 1.00 76.19 98 LEU A O 1
ATOM 810 N N . PHE A 1 99 ? -8.425 -20.884 -17.145 1.00 75.88 99 PHE A N 1
ATOM 811 C CA . PHE A 1 99 ? -8.469 -22.174 -16.450 1.00 75.88 99 PHE A CA 1
ATOM 812 C C . PHE A 1 99 ? -7.705 -22.211 -15.125 1.00 75.88 99 PHE A C 1
ATOM 814 O O . PHE A 1 99 ? -7.660 -23.280 -14.513 1.00 75.88 99 PHE A O 1
ATOM 821 N N . ASP A 1 100 ? -7.151 -21.092 -14.643 1.00 72.06 100 ASP A N 1
ATOM 822 C CA . ASP A 1 100 ? -6.603 -21.070 -13.288 1.00 72.06 100 ASP A CA 1
ATOM 823 C C . ASP A 1 100 ? -7.715 -21.362 -12.273 1.00 72.06 100 ASP A C 1
ATOM 825 O O . ASP A 1 100 ? -8.734 -20.665 -12.183 1.00 72.06 100 ASP A O 1
ATOM 829 N N . GLU A 1 101 ? -7.521 -22.432 -11.498 1.00 66.50 101 GLU A N 1
ATOM 830 C CA . GLU A 1 101 ? -8.351 -22.689 -10.331 1.00 66.50 101 GLU A CA 1
ATOM 831 C C . GLU A 1 101 ? -8.290 -21.460 -9.414 1.00 66.50 101 GLU A C 1
ATOM 833 O O . GLU A 1 101 ? -7.210 -20.899 -9.202 1.00 66.50 101 GLU A O 1
ATOM 838 N N . PRO A 1 102 ? -9.430 -21.020 -8.848 1.00 66.31 102 PRO A N 1
ATOM 839 C CA . PRO A 1 102 ? -9.434 -19.876 -7.954 1.00 66.31 102 PRO A CA 1
ATOM 840 C C . PRO A 1 102 ? -8.431 -20.131 -6.833 1.00 66.31 102 PRO A C 1
ATOM 842 O O . PRO A 1 102 ? -8.519 -21.170 -6.173 1.00 66.31 102 PRO A O 1
ATOM 845 N N . GLU A 1 103 ? -7.504 -19.184 -6.629 1.00 64.50 103 GLU A N 1
ATOM 846 C CA . GLU A 1 103 ? -6.446 -19.303 -5.624 1.00 64.50 103 GLU A CA 1
ATOM 847 C C . GLU A 1 103 ? -6.998 -19.919 -4.329 1.00 64.50 103 GLU A C 1
ATOM 849 O O . GLU A 1 103 ? -8.061 -19.488 -3.845 1.00 64.50 103 GLU A O 1
ATOM 854 N N . PRO A 1 104 ? -6.302 -20.910 -3.736 1.00 62.91 104 PRO A N 1
ATOM 855 C CA . PRO A 1 104 ? -6.750 -21.523 -2.499 1.00 62.91 104 PRO A CA 1
ATOM 856 C C . PRO A 1 104 ? -6.945 -20.421 -1.459 1.00 62.91 104 PRO A C 1
ATOM 858 O O . PRO A 1 104 ? -5.988 -19.784 -1.013 1.00 62.91 104 PRO A O 1
ATOM 861 N N . LYS A 1 105 ? -8.214 -20.166 -1.100 1.00 63.12 105 LYS A N 1
ATOM 862 C CA . LYS A 1 105 ? -8.606 -19.076 -0.198 1.00 63.12 105 LYS A CA 1
ATOM 863 C C . LYS A 1 105 ? -7.704 -19.099 1.024 1.00 63.12 105 LYS A C 1
ATOM 865 O O . LYS A 1 105 ? -7.775 -20.034 1.820 1.00 63.12 105 LYS A O 1
ATOM 870 N N . ASN A 1 106 ? -6.902 -18.046 1.186 1.00 75.06 106 ASN A N 1
ATOM 871 C CA . ASN A 1 106 ? -5.985 -17.925 2.308 1.00 75.06 106 ASN A CA 1
ATOM 872 C C . ASN A 1 106 ? -6.745 -18.222 3.621 1.00 75.06 106 ASN A C 1
ATOM 874 O O . ASN A 1 106 ? -7.704 -17.507 3.944 1.00 75.06 106 ASN A O 1
ATOM 878 N N . PRO A 1 107 ? -6.360 -19.257 4.392 1.00 76.56 107 PRO A N 1
ATOM 879 C CA . PRO A 1 107 ? -7.104 -19.671 5.581 1.00 76.56 107 PRO A CA 1
ATOM 880 C C . PRO A 1 107 ? -7.175 -18.552 6.631 1.00 76.56 107 PRO A C 1
ATOM 882 O O . PRO A 1 107 ? -8.163 -18.437 7.362 1.00 76.56 107 PRO A O 1
ATOM 885 N N . ARG A 1 108 ? -6.187 -17.645 6.652 1.00 79.38 108 ARG A N 1
ATOM 886 C CA . ARG A 1 108 ? -6.218 -16.443 7.496 1.00 79.38 108 ARG A CA 1
ATOM 887 C C . ARG A 1 108 ? -7.280 -15.442 7.048 1.00 79.38 108 ARG A C 1
ATOM 889 O O . ARG A 1 108 ? -7.889 -14.798 7.895 1.00 79.38 108 ARG A O 1
ATOM 896 N N . ALA A 1 109 ? -7.570 -15.338 5.752 1.00 81.31 109 ALA A N 1
ATOM 897 C CA . ALA A 1 109 ? -8.642 -14.474 5.263 1.00 81.31 109 ALA A CA 1
ATOM 898 C C . ALA A 1 109 ? -10.023 -14.976 5.717 1.00 81.31 109 ALA A C 1
ATOM 900 O O . ALA A 1 109 ? -10.887 -14.172 6.066 1.00 81.31 109 ALA A O 1
ATOM 901 N N . ALA A 1 110 ? -10.234 -16.295 5.770 1.00 84.19 110 ALA A N 1
ATOM 902 C CA . ALA A 1 110 ? -11.462 -16.874 6.320 1.00 84.19 110 ALA A CA 1
ATOM 903 C C . ALA A 1 110 ? -11.606 -16.586 7.827 1.00 84.19 110 ALA A C 1
ATOM 905 O O . ALA A 1 110 ? -12.683 -16.194 8.285 1.00 84.19 110 ALA A O 1
ATOM 906 N N . LEU A 1 111 ? -10.507 -16.704 8.584 1.00 86.38 111 LEU A N 1
ATOM 907 C CA . LEU A 1 111 ? -10.452 -16.331 9.999 1.00 86.38 111 LEU A CA 1
ATOM 908 C C . LEU A 1 111 ? -10.816 -14.851 10.200 1.00 86.38 111 LEU A C 1
ATOM 910 O O . LEU A 1 111 ? -11.699 -14.541 10.995 1.00 86.38 111 LEU A O 1
ATOM 914 N N . VAL A 1 112 ? -10.184 -13.941 9.453 1.00 87.94 112 VAL A N 1
ATOM 915 C CA . VAL A 1 112 ? -10.439 -12.496 9.554 1.00 87.94 112 VAL A CA 1
ATOM 916 C C . VAL A 1 112 ? -11.904 -12.173 9.257 1.00 87.94 112 VAL A C 1
ATOM 918 O O . VAL A 1 112 ? -12.519 -11.464 10.046 1.00 87.94 112 VAL A O 1
ATOM 921 N N . ARG A 1 113 ? -12.511 -12.753 8.209 1.00 87.25 113 ARG A N 1
ATOM 922 C CA . ARG A 1 113 ? -13.948 -12.567 7.909 1.00 87.25 113 ARG A CA 1
ATOM 923 C C . ARG A 1 113 ? -14.847 -13.007 9.066 1.00 87.25 113 ARG A C 1
ATOM 925 O O . ARG A 1 113 ? -15.778 -12.292 9.426 1.00 87.25 113 ARG A O 1
ATOM 932 N N . LYS A 1 114 ? -14.549 -14.154 9.684 1.00 89.38 114 LYS A N 1
ATOM 933 C CA . LYS A 1 114 ? -15.278 -14.649 10.863 1.00 89.38 114 LYS A CA 1
ATOM 934 C C . LYS A 1 114 ? -15.120 -13.714 12.067 1.00 89.38 114 LYS A C 1
ATOM 936 O O . LYS A 1 114 ? -16.065 -13.516 12.826 1.00 89.38 114 LYS A O 1
ATOM 941 N N . LEU A 1 115 ? -13.925 -13.161 12.277 1.00 90.88 115 LEU A N 1
ATOM 942 C CA . LEU A 1 115 ? -13.644 -12.279 13.411 1.00 90.88 115 LEU A CA 1
ATOM 943 C C . LEU A 1 115 ? -14.196 -10.863 13.214 1.00 90.88 115 LEU A C 1
ATOM 945 O O . LEU A 1 115 ? -14.649 -10.271 14.192 1.00 90.88 115 LEU A O 1
ATOM 949 N N . LEU A 1 116 ? -14.243 -10.360 11.978 1.00 91.19 116 LEU A N 1
ATOM 950 C CA . LEU A 1 116 ? -14.856 -9.073 11.640 1.00 91.19 116 LEU A CA 1
ATOM 951 C C . LEU A 1 116 ? -16.327 -9.014 12.059 1.00 91.19 116 LEU A C 1
ATOM 953 O O . LEU A 1 116 ? -16.757 -7.999 12.592 1.00 91.19 116 LEU A O 1
ATOM 957 N N . GLN A 1 117 ? -17.074 -10.117 11.951 1.00 90.44 117 GLN A N 1
ATOM 958 C CA . GLN A 1 117 ? -18.467 -10.192 12.424 1.00 90.44 117 GLN A CA 1
ATOM 959 C C . GLN A 1 117 ? -18.629 -9.952 13.941 1.00 90.44 117 GLN A C 1
ATOM 961 O O . GLN A 1 117 ? -19.741 -9.732 14.410 1.00 90.44 117 GLN A O 1
ATOM 966 N N . LYS A 1 118 ? -17.544 -9.997 14.729 1.00 90.31 118 LYS A N 1
ATOM 967 C CA . LYS A 1 118 ? -17.550 -9.733 16.183 1.00 90.31 118 LYS A CA 1
ATOM 968 C C . LYS A 1 118 ? -17.226 -8.271 16.539 1.00 90.31 118 LYS A C 1
ATOM 970 O O . LYS A 1 118 ? -17.172 -7.926 17.729 1.00 90.31 118 LYS A O 1
ATOM 975 N N . LEU A 1 119 ? -16.936 -7.431 15.545 1.00 91.38 119 LEU A N 1
ATOM 976 C CA . LEU A 1 119 ? -16.724 -5.991 15.706 1.00 91.38 119 LEU A CA 1
ATOM 977 C C . LEU A 1 119 ? -18.059 -5.238 15.609 1.00 91.38 119 LEU A C 1
ATOM 979 O O . LEU A 1 119 ? -19.080 -5.792 15.217 1.00 91.38 119 LEU A O 1
ATOM 983 N N . THR A 1 120 ? -18.066 -3.968 16.016 1.00 92.69 120 THR A N 1
ATOM 984 C CA . THR A 1 120 ? -19.239 -3.097 15.823 1.00 92.69 120 THR A CA 1
ATOM 985 C C . THR A 1 120 ? -19.346 -2.669 14.360 1.00 92.69 120 THR A C 1
ATOM 987 O O . THR A 1 120 ? -18.305 -2.502 13.732 1.00 92.69 120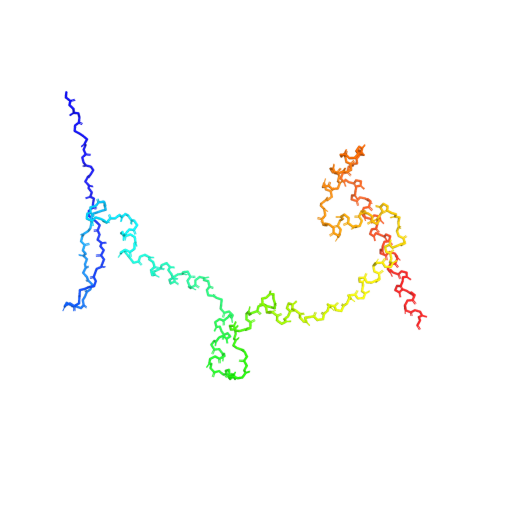 THR A O 1
ATOM 990 N N . THR A 1 121 ? -20.544 -2.370 13.850 1.00 92.25 121 THR A N 1
ATOM 991 C CA . THR A 1 121 ? -20.756 -1.931 12.452 1.00 92.25 121 THR A CA 1
ATOM 992 C C . THR A 1 121 ? -19.805 -0.805 12.039 1.00 92.25 121 THR A C 1
ATOM 994 O O . THR A 1 121 ? -19.020 -0.992 11.125 1.00 92.25 121 THR A O 1
ATOM 997 N N . ALA A 1 122 ? -19.692 0.260 12.841 1.00 90.19 122 ALA A N 1
ATOM 998 C CA . ALA A 1 122 ? -18.767 1.367 12.564 1.00 90.19 122 ALA A CA 1
ATOM 999 C C . ALA A 1 122 ? -17.271 0.975 12.515 1.00 90.19 122 ALA A C 1
ATOM 1001 O O . ALA A 1 122 ? -16.458 1.683 11.933 1.00 90.19 122 ALA A O 1
ATOM 1002 N N . GLN A 1 123 ? -16.874 -0.125 13.164 1.00 92.88 123 GLN A N 1
ATOM 1003 C CA . GLN A 1 123 ? -15.508 -0.656 13.071 1.00 92.88 123 GLN A CA 1
ATOM 1004 C C . GLN A 1 123 ? -15.333 -1.535 11.830 1.00 92.88 123 GLN A C 1
ATOM 1006 O O . GLN A 1 123 ? -14.234 -1.600 11.297 1.00 92.88 123 GLN A O 1
ATOM 1011 N N . ILE A 1 124 ? -16.391 -2.223 11.397 1.00 93.94 124 ILE A N 1
ATOM 1012 C CA . ILE A 1 124 ? -16.399 -3.012 10.165 1.00 93.94 124 ILE A CA 1
ATOM 1013 C C . ILE A 1 124 ? -16.341 -2.071 8.959 1.00 93.94 124 ILE A C 1
ATOM 1015 O O . ILE A 1 124 ? -15.511 -2.284 8.083 1.00 93.94 124 ILE A O 1
ATOM 1019 N N . ASP A 1 125 ? -17.145 -1.010 8.960 1.00 93.62 125 ASP A N 1
ATOM 1020 C CA . ASP A 1 125 ? -17.156 0.000 7.897 1.00 93.62 125 ASP A CA 1
ATOM 1021 C C . ASP A 1 125 ? -15.769 0.645 7.773 1.00 93.62 125 ASP A C 1
ATOM 1023 O O . ASP A 1 125 ? -15.140 0.562 6.722 1.00 93.62 125 ASP A O 1
ATOM 1027 N N . LEU A 1 126 ? -15.201 1.107 8.897 1.00 93.94 126 LEU A N 1
ATOM 1028 C CA . LEU A 1 126 ? -13.840 1.653 8.933 1.00 93.94 126 LEU A CA 1
ATOM 1029 C C . LEU A 1 126 ? -12.772 0.642 8.476 1.00 93.94 126 LEU A C 1
ATOM 1031 O O . LEU A 1 126 ? -11.753 1.028 7.903 1.00 93.94 126 LEU A O 1
ATOM 1035 N N . PHE A 1 127 ? -12.963 -0.652 8.746 1.00 94.50 127 PHE A N 1
ATOM 1036 C CA . PHE A 1 127 ? -12.058 -1.688 8.254 1.00 94.50 127 PHE A CA 1
ATOM 1037 C C . PHE A 1 127 ? -12.109 -1.781 6.726 1.00 94.50 127 PHE A C 1
ATOM 1039 O O . PHE A 1 127 ? -11.056 -1.863 6.096 1.00 94.50 127 PHE A O 1
ATOM 1046 N N . TYR A 1 128 ? -13.304 -1.763 6.133 1.00 94.38 128 TYR A N 1
ATOM 1047 C CA . TYR A 1 128 ? -13.461 -1.823 4.682 1.00 94.38 128 TYR A CA 1
ATOM 1048 C C . TYR A 1 128 ? -13.008 -0.541 3.990 1.00 94.38 128 TYR A C 1
ATOM 1050 O O . TYR A 1 128 ? -12.330 -0.650 2.975 1.00 94.38 128 TYR A O 1
ATOM 1058 N N . ASP A 1 129 ? -13.249 0.636 4.564 1.00 94.75 129 ASP A N 1
ATOM 1059 C CA . ASP A 1 129 ? -12.713 1.890 4.024 1.00 94.75 129 ASP A CA 1
ATOM 1060 C C . ASP A 1 129 ? -11.178 1.844 3.928 1.00 94.75 129 ASP A C 1
ATOM 1062 O O . ASP A 1 129 ? -10.597 2.166 2.893 1.00 94.75 129 ASP A O 1
ATOM 1066 N N . ILE A 1 130 ? -10.501 1.388 4.992 1.00 93.81 130 ILE A N 1
ATOM 1067 C CA . ILE A 1 130 ? -9.031 1.393 5.064 1.00 93.81 130 ILE A CA 1
ATOM 1068 C C . ILE A 1 130 ? -8.399 0.239 4.276 1.00 93.81 130 ILE A C 1
ATOM 1070 O O . ILE A 1 130 ? -7.390 0.446 3.609 1.00 93.81 130 ILE A O 1
ATOM 1074 N N . PHE A 1 131 ? -8.922 -0.984 4.398 1.00 91.81 131 PHE A N 1
ATOM 1075 C CA . PHE A 1 131 ? -8.274 -2.194 3.866 1.00 91.81 131 PHE A CA 1
ATOM 1076 C C . PHE A 1 131 ? -8.982 -2.801 2.652 1.00 91.81 131 PHE A C 1
ATOM 1078 O O . PHE A 1 131 ? -8.376 -3.602 1.947 1.00 91.81 131 PHE A O 1
ATOM 1085 N N . GLY A 1 132 ? -10.257 -2.480 2.433 1.00 90.94 132 GLY A N 1
ATOM 1086 C CA . GLY A 1 132 ? -11.015 -2.922 1.261 1.00 90.94 132 GLY A CA 1
ATOM 1087 C C . GLY A 1 132 ? -10.884 -1.932 0.109 1.00 90.94 132 GLY A C 1
ATOM 1088 O O . GLY A 1 132 ? -10.426 -2.294 -0.968 1.00 90.94 132 GLY A O 1
ATOM 1089 N N . GLU A 1 133 ? -11.246 -0.676 0.362 1.00 93.19 133 GLU A N 1
ATOM 1090 C CA . GLU A 1 133 ? -11.210 0.415 -0.620 1.00 93.19 133 GLU A CA 1
ATOM 1091 C C . GLU A 1 133 ? -9.858 1.138 -0.657 1.00 93.19 133 GLU A C 1
ATOM 1093 O O . GLU A 1 133 ? -9.609 1.936 -1.558 1.00 93.19 133 GLU A O 1
ATOM 1098 N N . MET A 1 134 ? -8.964 0.842 0.296 1.00 93.12 134 MET A N 1
ATOM 1099 C CA . MET A 1 134 ? -7.630 1.446 0.403 1.00 93.12 134 MET A CA 1
ATOM 1100 C C . MET A 1 134 ? -7.666 2.979 0.528 1.00 93.12 134 MET A C 1
ATOM 1102 O O . MET A 1 134 ? -6.734 3.669 0.103 1.00 93.12 134 MET A O 1
ATOM 1106 N N . LYS A 1 135 ? -8.725 3.529 1.138 1.00 93.12 135 LYS A N 1
ATOM 1107 C CA . LYS A 1 135 ? -8.854 4.969 1.372 1.00 93.12 135 LYS A CA 1
ATOM 1108 C C . LYS A 1 135 ? -7.790 5.463 2.341 1.00 93.12 135 LYS A C 1
ATOM 1110 O O . LYS A 1 135 ? -7.484 4.846 3.367 1.00 93.12 135 LYS A O 1
ATOM 1115 N N . GLN A 1 136 ? -7.269 6.650 2.057 1.00 93.88 136 GLN A N 1
ATOM 1116 C CA . GLN A 1 136 ? -6.424 7.364 3.002 1.00 93.88 136 GLN A CA 1
ATOM 1117 C C . GLN A 1 136 ? -7.259 7.904 4.164 1.00 93.88 136 GLN A C 1
ATOM 1119 O O . GLN A 1 136 ? -8.419 8.277 4.008 1.00 93.88 136 GLN A O 1
ATOM 1124 N N . ILE A 1 137 ? -6.639 8.022 5.338 1.00 92.94 137 ILE A N 1
ATOM 1125 C CA . ILE A 1 137 ? -7.310 8.540 6.539 1.00 92.94 137 ILE A CA 1
ATOM 1126 C C . ILE A 1 137 ? -7.877 9.948 6.307 1.00 92.94 137 ILE A C 1
ATOM 1128 O O . ILE A 1 137 ? -8.967 10.249 6.787 1.00 92.94 137 ILE A O 1
ATOM 1132 N N . GLU A 1 138 ? -7.182 10.783 5.533 1.00 92.06 138 GLU A N 1
ATOM 1133 C CA . GLU A 1 138 ? -7.669 12.124 5.199 1.00 92.06 138 GLU A CA 1
ATOM 1134 C C . GLU A 1 138 ? -8.872 12.098 4.245 1.00 92.06 138 GLU A C 1
ATOM 1136 O O . GLU A 1 138 ? -9.766 12.930 4.363 1.00 92.06 138 GLU A O 1
ATOM 1141 N N . GLN A 1 139 ? -8.958 11.106 3.353 1.00 92.19 139 GLN A N 1
ATOM 1142 C CA . GLN A 1 139 ? -10.138 10.921 2.500 1.00 92.19 139 GLN A CA 1
ATOM 1143 C C . GLN A 1 139 ? -11.354 10.530 3.344 1.00 92.19 139 GLN A C 1
ATOM 1145 O O . GLN A 1 139 ? -12.397 11.165 3.236 1.00 92.19 139 GLN A O 1
ATOM 1150 N N . ILE A 1 140 ? -11.188 9.579 4.269 1.00 92.50 140 ILE A N 1
ATOM 1151 C CA . ILE A 1 140 ? -12.243 9.175 5.216 1.00 92.50 140 ILE A CA 1
ATOM 1152 C C . ILE A 1 140 ? -12.691 10.373 6.066 1.00 92.50 140 ILE A C 1
ATOM 1154 O O . ILE A 1 140 ? -13.881 10.573 6.300 1.00 92.50 140 ILE A O 1
ATOM 1158 N N . ARG A 1 141 ? -11.744 11.210 6.506 1.00 92.88 141 ARG A N 1
ATOM 1159 C CA . ARG A 1 141 ? -12.047 12.447 7.235 1.00 92.88 141 ARG A CA 1
ATOM 1160 C C . ARG A 1 141 ? -12.902 13.391 6.400 1.00 92.88 141 ARG A C 1
ATOM 1162 O O . ARG A 1 141 ? -13.903 13.895 6.897 1.00 92.88 141 ARG A O 1
ATOM 1169 N N . SER A 1 142 ? -12.497 13.630 5.155 1.00 91.25 142 SER A N 1
ATOM 1170 C CA . SER A 1 142 ? -13.211 14.517 4.240 1.00 91.25 142 SER A CA 1
ATOM 1171 C C . SER A 1 142 ? -14.625 14.012 3.943 1.00 91.25 142 SER A C 1
ATOM 1173 O O . SER A 1 142 ? -15.543 14.822 3.848 1.00 91.25 142 SER A O 1
ATOM 1175 N N . GLU A 1 143 ? -14.816 12.698 3.810 1.00 90.94 143 GLU A N 1
ATOM 1176 C CA . GLU A 1 143 ? -16.131 12.074 3.613 1.00 90.94 143 GLU A CA 1
ATOM 1177 C C . GLU A 1 143 ? -17.023 12.225 4.853 1.00 90.94 143 GLU A C 1
ATOM 1179 O O . GLU A 1 143 ? -18.181 12.628 4.739 1.00 90.94 143 GLU A O 1
ATOM 1184 N N . GLU A 1 144 ? -16.482 11.982 6.051 1.00 89.31 144 GLU A N 1
ATOM 1185 C CA . GLU A 1 144 ? -17.216 12.201 7.301 1.00 89.31 144 GLU A CA 1
ATOM 1186 C C . GLU A 1 144 ? -17.563 13.686 7.512 1.00 89.31 144 GLU A C 1
ATOM 1188 O O . GLU A 1 144 ? -18.663 14.000 7.970 1.00 89.31 144 GLU A O 1
ATOM 1193 N N . GLU A 1 145 ? -16.670 14.606 7.136 1.00 89.62 145 GLU A N 1
ATOM 1194 C CA . GLU A 1 145 ? -16.905 16.053 7.197 1.00 89.62 145 GLU A CA 1
ATOM 1195 C C . GLU A 1 145 ? -17.992 16.491 6.205 1.00 89.62 145 GLU A C 1
ATOM 1197 O O . GLU A 1 145 ? -18.881 17.262 6.573 1.00 89.62 145 GLU A O 1
ATOM 1202 N N . ALA A 1 146 ? -18.000 15.927 4.992 1.00 87.44 146 ALA A N 1
ATOM 1203 C CA . ALA A 1 146 ? -19.065 16.127 4.009 1.00 87.44 146 ALA A CA 1
ATOM 1204 C C . ALA A 1 146 ? -20.420 15.563 4.478 1.00 87.44 146 ALA A C 1
ATOM 1206 O O . ALA A 1 146 ? -21.463 16.154 4.201 1.00 87.44 146 ALA A O 1
ATOM 1207 N N . ALA A 1 147 ? -20.412 14.471 5.248 1.00 86.12 147 ALA A N 1
ATOM 1208 C CA . ALA A 1 147 ? -21.595 13.921 5.912 1.00 86.12 147 ALA A CA 1
ATOM 1209 C C . ALA A 1 147 ? -22.044 14.732 7.151 1.00 86.12 147 ALA A C 1
ATOM 1211 O O . ALA A 1 147 ? -23.061 14.415 7.768 1.00 86.12 147 ALA A O 1
ATOM 1212 N N . GLY A 1 148 ? -21.315 15.795 7.516 1.00 83.88 148 GLY A N 1
ATOM 1213 C CA . GLY A 1 148 ? -21.650 16.703 8.616 1.00 83.88 148 GLY A CA 1
ATOM 1214 C C . GLY A 1 148 ? -21.000 16.355 9.959 1.00 83.88 148 GLY A C 1
ATOM 1215 O O . GLY A 1 148 ? -21.304 16.990 10.974 1.00 83.88 148 GLY A O 1
ATOM 1216 N N . HIS A 1 149 ? -20.091 15.381 9.999 1.00 84.75 149 HIS A N 1
ATOM 1217 C CA . HIS A 1 149 ? -19.354 15.016 11.203 1.00 84.75 149 HIS A CA 1
ATOM 1218 C C . HIS A 1 149 ? -18.024 15.773 11.284 1.00 84.75 149 HIS A C 1
ATOM 1220 O O . HIS A 1 149 ? -17.123 15.591 10.473 1.00 84.75 149 HIS A O 1
ATOM 1226 N N . LYS A 1 150 ? -17.848 16.599 12.322 1.00 80.69 150 LYS A N 1
ATOM 1227 C CA . LYS A 1 150 ? -16.559 17.254 12.593 1.00 80.69 150 LYS A CA 1
ATOM 1228 C C . LYS A 1 150 ? -15.607 16.277 13.272 1.00 80.69 150 LYS A C 1
ATOM 1230 O O . LYS A 1 150 ? -15.584 16.179 14.500 1.00 80.69 150 LYS A O 1
ATOM 1235 N N . VAL A 1 151 ? -14.832 15.555 12.471 1.00 85.00 151 VAL A N 1
ATOM 1236 C CA . VAL A 1 151 ? -13.848 14.583 12.952 1.00 85.00 151 VAL A CA 1
ATOM 1237 C C . VAL A 1 151 ? -12.445 15.007 12.528 1.00 85.00 151 VAL A C 1
ATOM 1239 O O . VAL A 1 151 ? -12.225 15.503 11.426 1.00 85.00 151 VAL A O 1
ATOM 1242 N N . THR A 1 152 ? -11.483 14.851 13.436 1.00 90.69 152 THR A N 1
ATOM 1243 C CA . THR A 1 152 ? -10.069 15.113 13.155 1.00 90.69 152 THR A CA 1
ATOM 1244 C C . THR A 1 152 ? -9.383 13.850 12.650 1.00 90.69 152 THR A C 1
ATOM 1246 O O . THR A 1 152 ? -9.739 12.734 13.033 1.00 90.69 152 THR A O 1
ATOM 1249 N N . GLU A 1 153 ? -8.330 14.011 11.855 1.00 89.81 153 GLU A N 1
ATOM 1250 C CA . GLU A 1 153 ? -7.530 12.885 11.360 1.00 89.81 153 GLU A CA 1
ATOM 1251 C C . GLU A 1 153 ? -6.996 12.001 12.511 1.00 89.81 153 GLU A C 1
ATOM 1253 O O . GLU A 1 153 ? -7.038 10.768 12.463 1.00 89.81 153 GLU A O 1
ATOM 1258 N N . ALA A 1 154 ? -6.572 12.632 13.613 1.00 91.62 154 ALA A N 1
ATOM 1259 C CA . ALA A 1 154 ? -6.119 11.947 14.822 1.00 91.62 154 ALA A CA 1
ATOM 1260 C C . ALA A 1 154 ? -7.214 11.071 15.459 1.00 91.62 154 ALA A C 1
ATOM 1262 O O . ALA A 1 154 ? -6.926 9.983 15.964 1.00 91.62 154 ALA A O 1
ATOM 1263 N N . ALA A 1 155 ? -8.478 11.503 15.410 1.00 92.00 155 ALA A N 1
ATOM 1264 C CA . ALA A 1 155 ? -9.593 10.718 15.926 1.00 92.00 155 ALA A CA 1
ATOM 1265 C C . ALA A 1 155 ? -9.848 9.461 15.075 1.00 92.00 155 ALA A C 1
ATOM 1267 O O . ALA A 1 155 ? -10.108 8.392 15.636 1.00 92.00 155 ALA A O 1
ATOM 1268 N N . ILE A 1 156 ? -9.707 9.548 13.747 1.00 92.38 156 ILE A N 1
ATOM 1269 C CA . ILE A 1 156 ? -9.805 8.386 12.846 1.00 92.38 156 ILE A CA 1
ATOM 1270 C C . ILE A 1 156 ? -8.656 7.411 13.112 1.00 92.38 156 ILE A C 1
ATOM 1272 O O . ILE A 1 156 ? -8.898 6.217 13.296 1.00 92.38 156 ILE A O 1
ATOM 1276 N N . ARG A 1 157 ? -7.419 7.912 13.244 1.00 93.75 157 ARG A N 1
ATOM 1277 C CA . ARG A 1 157 ? -6.248 7.098 13.628 1.00 93.75 157 ARG A CA 1
ATOM 1278 C C . ARG A 1 157 ? -6.480 6.368 14.955 1.00 93.75 157 ARG A C 1
ATOM 1280 O O . ARG A 1 157 ? -6.288 5.158 15.036 1.00 93.75 157 ARG A O 1
ATOM 1287 N N . GLY A 1 158 ? -7.015 7.056 15.963 1.00 94.94 158 GLY A N 1
ATOM 1288 C CA . GLY A 1 158 ? -7.376 6.438 17.241 1.00 94.94 158 GLY A CA 1
ATOM 1289 C C . GLY A 1 158 ? -8.521 5.417 17.147 1.00 94.94 158 GLY A C 1
ATOM 1290 O O . GLY A 1 158 ? -8.550 4.440 17.902 1.00 94.94 158 GLY A O 1
ATOM 1291 N N . ARG A 1 159 ? -9.488 5.601 16.235 1.00 93.62 159 ARG A N 1
ATOM 1292 C CA . ARG A 1 159 ? -10.520 4.585 15.939 1.00 93.62 159 ARG A CA 1
ATOM 1293 C C . ARG A 1 159 ? -9.901 3.346 15.282 1.00 93.62 159 ARG A C 1
ATOM 1295 O O . ARG A 1 159 ? -10.170 2.238 15.752 1.00 93.62 159 ARG A O 1
ATOM 1302 N N . ARG A 1 160 ? -9.017 3.532 14.295 1.00 94.94 160 ARG A N 1
ATOM 1303 C CA . ARG A 1 160 ? -8.251 2.458 13.641 1.00 94.94 160 ARG A CA 1
ATOM 1304 C C . ARG A 1 160 ? -7.445 1.651 14.656 1.00 94.94 160 ARG A C 1
ATOM 1306 O O . ARG A 1 160 ? -7.536 0.429 14.674 1.00 94.94 160 ARG A O 1
ATOM 1313 N N . ASP A 1 161 ? -6.697 2.309 15.534 1.00 95.94 161 ASP A N 1
ATOM 1314 C CA . ASP A 1 161 ? -5.820 1.614 16.485 1.00 95.94 161 ASP A CA 1
ATOM 1315 C C . ASP A 1 161 ? -6.609 0.785 17.498 1.00 95.94 161 ASP A C 1
ATOM 1317 O O . ASP A 1 161 ? -6.255 -0.358 17.790 1.00 95.94 161 ASP A O 1
ATOM 1321 N N . ARG A 1 162 ? -7.744 1.307 17.979 1.00 94.50 162 ARG A N 1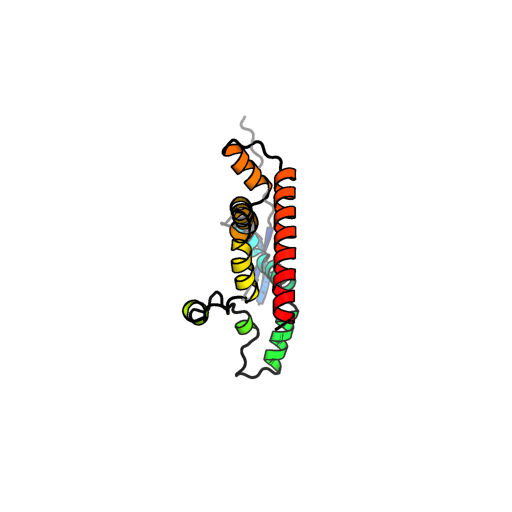
ATOM 1322 C CA . ARG A 1 162 ? -8.654 0.546 18.849 1.00 94.50 162 ARG A CA 1
ATOM 1323 C C . ARG A 1 162 ? -9.271 -0.652 18.132 1.00 94.50 162 ARG A C 1
ATOM 1325 O O . ARG A 1 162 ? -9.394 -1.720 18.733 1.00 94.50 162 ARG A O 1
ATOM 1332 N N . MET A 1 163 ? -9.651 -0.485 16.867 1.00 94.81 163 MET A N 1
ATOM 1333 C CA . MET A 1 163 ? -10.152 -1.572 16.028 1.00 94.81 163 MET A CA 1
ATOM 1334 C C . MET A 1 163 ? -9.087 -2.666 15.854 1.00 94.81 163 MET A C 1
ATOM 1336 O O . MET A 1 163 ? -9.370 -3.834 16.123 1.00 94.81 163 MET A O 1
ATOM 1340 N N . LEU A 1 164 ? -7.854 -2.300 15.494 1.00 94.12 164 LEU A N 1
ATOM 1341 C CA . LEU A 1 164 ? -6.743 -3.241 15.325 1.00 94.12 164 LEU A CA 1
ATOM 1342 C C . LEU A 1 164 ? -6.380 -3.949 16.635 1.00 94.12 164 LEU A C 1
ATOM 1344 O O . LEU A 1 164 ? -6.211 -5.167 16.649 1.00 94.12 164 LEU A O 1
ATOM 1348 N N . ALA A 1 165 ? -6.337 -3.225 17.756 1.00 94.94 165 ALA A N 1
ATOM 1349 C CA . ALA A 1 165 ? -6.094 -3.815 19.071 1.00 94.94 165 ALA A CA 1
ATOM 1350 C C . ALA A 1 165 ? -7.174 -4.841 19.453 1.00 94.94 165 ALA A C 1
ATOM 1352 O O . ALA A 1 165 ? -6.871 -5.881 20.041 1.00 94.94 165 ALA A O 1
ATOM 1353 N N . ARG A 1 166 ? -8.441 -4.582 19.100 1.00 93.56 166 ARG A N 1
ATOM 1354 C CA . ARG A 1 166 ? -9.541 -5.530 19.318 1.00 93.56 166 ARG A CA 1
ATOM 1355 C C . ARG A 1 166 ? -9.424 -6.753 18.409 1.00 93.56 166 ARG A C 1
ATOM 1357 O O . ARG A 1 166 ? -9.578 -7.867 18.901 1.00 93.56 166 ARG A O 1
ATOM 1364 N N . MET A 1 167 ? -9.113 -6.560 17.127 1.00 92.75 167 MET A N 1
ATOM 1365 C CA . MET A 1 167 ? -8.871 -7.660 16.185 1.00 92.75 167 MET A CA 1
ATOM 1366 C C . MET A 1 167 ? -7.722 -8.556 16.647 1.00 92.75 167 MET A C 1
ATOM 1368 O O . MET A 1 167 ? -7.878 -9.773 16.664 1.00 92.75 167 MET A O 1
ATOM 1372 N N . LYS A 1 168 ? -6.615 -7.971 17.118 1.00 93.44 168 LYS A N 1
ATOM 1373 C CA . LYS A 1 168 ? -5.479 -8.719 17.668 1.00 93.44 168 LYS A CA 1
ATOM 1374 C C . LYS A 1 168 ? -5.900 -9.628 18.827 1.00 93.44 168 LYS A C 1
ATOM 1376 O O . LYS A 1 168 ? -5.647 -10.825 18.779 1.00 93.44 168 LYS A O 1
ATOM 1381 N N . LYS A 1 169 ? -6.637 -9.092 19.808 1.00 93.69 169 LYS A N 1
ATOM 1382 C CA . LYS A 1 169 ? -7.162 -9.885 20.938 1.00 93.69 169 LYS A CA 1
ATOM 1383 C C . LYS A 1 169 ? -8.084 -11.022 20.489 1.00 93.69 169 LYS A C 1
ATOM 1385 O O . LYS A 1 169 ? -8.081 -12.094 21.085 1.00 93.69 169 LYS A O 1
ATOM 1390 N N . LEU A 1 170 ? -8.902 -10.788 19.461 1.00 92.50 170 LEU A N 1
ATOM 1391 C CA . LEU A 1 170 ? -9.799 -11.808 18.915 1.00 92.50 170 LEU A CA 1
ATOM 1392 C C . LEU A 1 170 ? -9.040 -12.931 18.203 1.00 92.50 170 LEU A C 1
ATOM 1394 O O . LEU A 1 170 ? -9.452 -14.083 18.316 1.00 92.50 170 LEU A O 1
ATOM 1398 N N . ILE A 1 171 ? -7.954 -12.599 17.501 1.00 91.12 171 ILE A N 1
ATOM 1399 C CA . ILE A 1 171 ? -7.069 -13.576 16.856 1.00 91.12 171 ILE A CA 1
ATOM 1400 C C . ILE A 1 171 ? -6.370 -14.418 17.925 1.00 91.12 171 ILE A C 1
ATOM 1402 O O . ILE A 1 171 ? -6.520 -15.635 17.908 1.00 91.12 171 ILE A O 1
ATOM 1406 N N . GLU A 1 172 ? -5.726 -13.784 18.909 1.00 91.06 172 GLU A N 1
ATOM 1407 C CA . GLU A 1 172 ? -5.050 -14.474 20.022 1.00 91.06 172 GLU A CA 1
ATOM 1408 C C . GLU A 1 172 ? -6.003 -15.432 20.762 1.00 91.06 172 GLU A C 1
ATOM 1410 O O . GLU A 1 172 ? -5.654 -16.571 21.073 1.00 91.06 172 GLU A O 1
ATOM 1415 N N . ALA A 1 173 ? -7.247 -15.004 21.004 1.00 90.12 173 ALA A N 1
ATOM 1416 C CA . ALA A 1 173 ? -8.256 -15.833 21.657 1.00 90.12 173 ALA A CA 1
ATOM 1417 C C . ALA A 1 173 ? -8.736 -17.017 20.797 1.00 90.12 173 ALA A C 1
ATOM 1419 O O . ALA A 1 173 ? -9.159 -18.034 21.350 1.00 90.12 173 ALA A O 1
ATOM 1420 N N . GLU A 1 174 ? -8.732 -16.893 19.469 1.00 87.19 174 GLU A N 1
ATOM 1421 C CA . GLU A 1 174 ? -9.119 -17.977 18.560 1.00 87.19 174 GLU A CA 1
ATOM 1422 C C . GLU A 1 174 ? -7.957 -18.967 18.362 1.00 87.19 174 GLU A C 1
ATOM 1424 O O . GLU A 1 174 ? -8.174 -20.179 18.403 1.00 87.19 174 GLU A O 1
ATOM 1429 N N . GLU A 1 175 ? -6.719 -18.477 18.267 1.00 85.00 175 GLU A N 1
ATOM 1430 C CA . GLU A 1 175 ? -5.503 -19.302 18.228 1.00 85.00 175 GLU A CA 1
ATOM 1431 C C . GLU A 1 175 ? -5.334 -20.118 19.520 1.00 85.00 175 GLU A C 1
ATOM 1433 O O . GLU A 1 175 ? -5.114 -21.330 19.470 1.00 85.00 175 GLU A O 1
ATOM 1438 N N . ALA A 1 176 ? -5.566 -19.508 20.689 1.00 84.69 176 ALA A N 1
ATOM 1439 C CA . ALA A 1 176 ? -5.532 -20.208 21.975 1.00 84.69 176 ALA A CA 1
ATOM 1440 C C . ALA A 1 176 ? -6.587 -21.327 22.095 1.00 84.69 176 ALA A C 1
ATOM 1442 O O . ALA A 1 176 ? -6.390 -22.291 22.837 1.00 84.69 176 ALA A O 1
ATOM 1443 N N . LYS A 1 177 ? -7.713 -21.225 21.374 1.00 81.00 177 LYS A N 1
ATOM 1444 C CA . LYS A 1 177 ? -8.725 -22.294 21.301 1.00 81.00 177 LYS A CA 1
ATOM 1445 C C . LYS A 1 177 ? -8.309 -23.411 20.354 1.00 81.00 177 LYS A C 1
ATOM 1447 O O . LYS A 1 177 ? -8.606 -24.565 20.640 1.00 81.00 177 LYS A O 1
ATOM 1452 N N . SER A 1 178 ? -7.626 -23.076 19.261 1.00 72.12 178 SER A N 1
ATOM 1453 C CA . SER A 1 178 ? -7.085 -24.064 18.326 1.00 72.12 178 SER A CA 1
ATOM 1454 C C . SER A 1 178 ? -5.958 -24.896 18.943 1.00 72.12 178 SER A C 1
ATOM 1456 O O . SER A 1 178 ? -5.808 -26.048 18.569 1.00 72.12 178 SER A O 1
ATOM 1458 N N . SER A 1 179 ? -5.190 -24.340 19.888 1.00 69.19 179 SER A N 1
ATOM 1459 C CA . SER A 1 179 ? -4.097 -25.048 20.576 1.00 69.19 179 SER A CA 1
ATOM 1460 C C . SER A 1 179 ? -4.551 -25.956 21.729 1.00 69.19 179 SER A C 1
ATOM 1462 O O . SER A 1 179 ? -3.752 -26.746 22.225 1.00 69.19 179 SER A O 1
ATOM 1464 N N . LYS A 1 180 ? -5.794 -25.823 22.209 1.00 58.78 180 LYS A N 1
ATOM 1465 C CA . LYS A 1 180 ? -6.362 -26.657 23.290 1.00 58.78 180 LYS A CA 1
ATOM 1466 C C . LYS A 1 180 ? -7.151 -27.863 22.776 1.00 58.78 180 LYS A C 1
ATOM 1468 O O . LYS A 1 180 ? -7.771 -28.560 23.578 1.00 58.78 180 LYS A O 1
ATOM 1473 N N . LYS A 1 181 ? -7.195 -28.048 21.462 1.00 49.78 181 LYS A N 1
ATOM 1474 C CA . LYS A 1 181 ? -7.981 -29.065 20.774 1.00 49.78 181 LYS A CA 1
ATOM 1475 C C . LYS A 1 181 ? -7.043 -30.072 20.134 1.00 49.78 181 LYS A C 1
ATOM 1477 O O . LYS A 1 181 ? -7.434 -31.254 20.112 1.00 49.78 181 LYS A O 1
#